Protein AF-A0A160INH3-F1 (afdb_monomer_lite)

Radius of gyration: 14.21 Å; chains: 1; bounding box: 34×17×48 Å

Organism: NCBI:txid1221500

pLDDT: mean 78.57, std 7.37, range [51.19, 90.56]

Structure 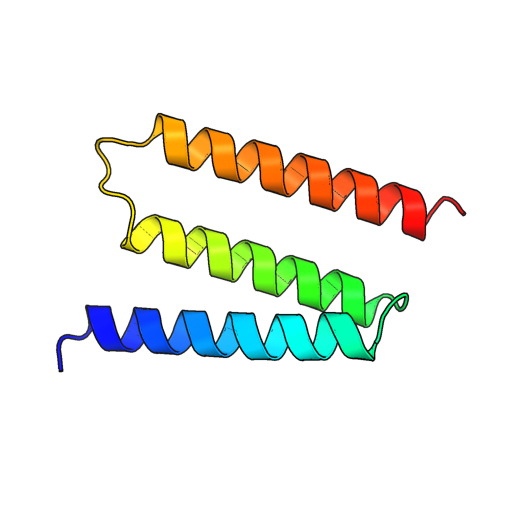(mmCIF, N/CA/C/O backbone):
data_AF-A0A160INH3-F1
#
_entry.id   AF-A0A160INH3-F1
#
loop_
_atom_site.group_PDB
_atom_site.id
_atom_site.type_symbol
_atom_site.label_atom_id
_atom_site.label_alt_id
_atom_site.label_comp_id
_atom_site.label_asym_id
_atom_site.label_entity_id
_atom_site.label_seq_id
_atom_site.pdbx_PDB_ins_code
_atom_site.Cartn_x
_atom_site.Cartn_y
_atom_site.Cartn_z
_atom_site.occupancy
_atom_site.B_iso_or_equiv
_atom_site.auth_seq_id
_atom_site.auth_comp_id
_atom_site.auth_asym_id
_atom_site.auth_atom_id
_atom_site.pdbx_PDB_model_num
ATOM 1 N N . MET A 1 1 ? -1.365 -3.747 26.828 1.00 54.72 1 MET A N 1
ATOM 2 C CA . MET A 1 1 ? -1.410 -3.125 25.482 1.00 54.72 1 MET A CA 1
ATOM 3 C C . MET A 1 1 ? -2.665 -3.609 24.759 1.00 54.72 1 MET A C 1
ATOM 5 O O . MET A 1 1 ? -2.835 -4.814 24.629 1.00 54.72 1 MET A O 1
ATOM 9 N N . ASN A 1 2 ? -3.587 -2.722 24.356 1.00 70.44 2 ASN A N 1
ATOM 10 C CA . ASN A 1 2 ? -4.836 -3.141 23.697 1.00 70.44 2 ASN A CA 1
ATOM 11 C C . ASN A 1 2 ? -4.528 -3.891 22.391 1.00 70.44 2 ASN A C 1
ATOM 13 O O . ASN A 1 2 ? -3.758 -3.387 21.573 1.00 70.44 2 ASN A O 1
ATOM 17 N N . ARG A 1 3 ? -5.166 -5.052 22.166 1.00 75.56 3 ARG A N 1
ATOM 18 C CA . ARG A 1 3 ? -4.970 -5.903 20.966 1.00 75.56 3 ARG A CA 1
ATOM 19 C C . ARG A 1 3 ? -5.099 -5.122 19.648 1.00 75.56 3 ARG A C 1
ATOM 21 O O . ARG A 1 3 ? -4.453 -5.450 18.659 1.00 75.56 3 ARG A O 1
ATOM 28 N N . PHE A 1 4 ? -5.895 -4.053 19.665 1.00 76.94 4 PHE A N 1
ATOM 29 C CA . PHE A 1 4 ? -6.065 -3.109 18.564 1.00 76.94 4 PHE A CA 1
ATOM 30 C C . PHE A 1 4 ? -4.781 -2.344 18.207 1.00 76.94 4 PHE A C 1
ATOM 32 O O . PHE A 1 4 ? -4.392 -2.312 17.044 1.00 76.94 4 PHE A O 1
ATOM 39 N N . ARG A 1 5 ? -4.087 -1.769 19.202 1.00 77.94 5 ARG A N 1
ATOM 40 C CA . ARG A 1 5 ? -2.832 -1.029 18.974 1.00 77.94 5 ARG A CA 1
ATOM 41 C C . ARG A 1 5 ? -1.743 -1.950 18.428 1.00 77.94 5 ARG A C 1
ATOM 43 O O . ARG A 1 5 ? -1.014 -1.558 17.529 1.00 77.94 5 ARG A O 1
ATOM 50 N N . LEU A 1 6 ? -1.685 -3.185 18.927 1.00 84.44 6 LEU A N 1
ATOM 51 C CA . LEU A 1 6 ? -0.707 -4.187 18.498 1.00 84.44 6 LEU A CA 1
ATOM 52 C C . LEU A 1 6 ? -0.894 -4.585 17.023 1.00 84.44 6 LEU A C 1
ATOM 54 O O . LEU A 1 6 ? 0.078 -4.605 16.276 1.00 84.44 6 LEU A O 1
ATOM 58 N N . ARG A 1 7 ? -2.141 -4.810 16.577 1.00 81.00 7 ARG A N 1
ATOM 59 C CA . ARG A 1 7 ? -2.447 -5.053 15.152 1.00 81.00 7 ARG A CA 1
ATOM 60 C C . ARG A 1 7 ? -2.110 -3.860 14.263 1.00 81.00 7 ARG A C 1
ATOM 62 O O . ARG A 1 7 ? -1.622 -4.051 13.157 1.00 81.00 7 ARG A O 1
ATOM 69 N N . LEU A 1 8 ? -2.369 -2.644 14.738 1.00 84.12 8 LEU A N 1
ATOM 70 C CA . LEU A 1 8 ? -2.120 -1.428 13.966 1.00 84.12 8 LEU A CA 1
ATOM 71 C C . LEU A 1 8 ? -0.617 -1.194 13.752 1.00 84.12 8 LEU A C 1
ATOM 73 O O . LEU A 1 8 ? -0.198 -0.916 12.634 1.00 84.12 8 LEU A O 1
ATOM 77 N N . ILE A 1 9 ? 0.190 -1.393 14.799 1.00 85.00 9 ILE A N 1
ATOM 78 C CA . ILE A 1 9 ? 1.658 -1.337 14.722 1.00 85.00 9 ILE A CA 1
ATOM 79 C C . ILE A 1 9 ? 2.192 -2.427 13.787 1.00 85.00 9 ILE A C 1
ATOM 81 O O . ILE A 1 9 ? 3.034 -2.140 12.942 1.00 85.00 9 ILE A O 1
ATOM 85 N N . TYR A 1 10 ? 1.677 -3.655 13.892 1.00 86.19 10 TYR A N 1
ATOM 86 C CA . TYR A 1 10 ? 2.091 -4.761 13.025 1.00 86.19 10 TYR A CA 1
ATOM 87 C C . TYR A 1 10 ? 1.792 -4.485 11.544 1.00 86.19 10 TYR A C 1
ATOM 89 O O . TYR A 1 10 ? 2.667 -4.651 10.697 1.00 86.19 10 TYR A O 1
ATOM 97 N N . ASN A 1 11 ? 0.593 -3.983 11.230 1.00 84.62 11 ASN A N 1
ATOM 98 C CA . ASN A 1 11 ? 0.240 -3.599 9.863 1.00 84.62 11 ASN A CA 1
ATOM 99 C C . ASN A 1 11 ? 1.129 -2.466 9.336 1.00 84.62 11 ASN A C 1
ATOM 101 O O . ASN A 1 11 ? 1.599 -2.549 8.206 1.00 84.62 11 ASN A O 1
ATOM 105 N N . LEU A 1 12 ? 1.393 -1.434 10.145 1.00 86.38 12 LEU A N 1
ATOM 106 C CA . LEU A 1 12 ? 2.314 -0.352 9.777 1.00 86.38 12 LEU A CA 1
ATOM 107 C C . LEU A 1 12 ? 3.720 -0.873 9.482 1.00 86.38 12 LEU A C 1
ATOM 109 O O . LEU A 1 12 ? 4.330 -0.450 8.505 1.00 86.38 12 LEU A O 1
ATOM 113 N N . PHE A 1 13 ? 4.211 -1.814 10.286 1.00 90.19 13 PHE A N 1
ATOM 114 C CA . PHE A 1 13 ? 5.526 -2.411 10.090 1.00 90.19 13 PHE A CA 1
ATOM 115 C C . PHE A 1 13 ? 5.611 -3.190 8.768 1.00 90.19 13 PHE A C 1
ATOM 117 O O . PHE A 1 13 ? 6.561 -3.011 8.010 1.00 90.19 13 PHE A O 1
ATOM 124 N N . ILE A 1 14 ? 4.580 -3.980 8.441 1.00 86.81 14 ILE A N 1
ATOM 125 C CA . ILE A 1 14 ? 4.490 -4.692 7.156 1.00 86.81 14 ILE A CA 1
ATOM 126 C C . ILE A 1 14 ? 4.470 -3.712 5.980 1.00 86.81 14 ILE A C 1
ATOM 128 O O . ILE A 1 14 ? 5.197 -3.913 5.011 1.00 86.81 14 ILE A O 1
ATOM 132 N N . ILE A 1 15 ? 3.662 -2.648 6.059 1.00 88.56 15 ILE A N 1
ATOM 133 C CA . ILE A 1 15 ? 3.584 -1.620 5.008 1.00 88.56 15 ILE A CA 1
ATOM 134 C C . ILE A 1 15 ? 4.954 -0.982 4.787 1.00 88.56 15 ILE A C 1
ATOM 136 O O . ILE A 1 15 ? 5.357 -0.782 3.645 1.00 88.56 15 ILE A O 1
ATOM 140 N N . LEU A 1 16 ? 5.667 -0.668 5.868 1.00 89.88 16 LEU A N 1
ATOM 141 C CA . LEU A 1 16 ? 6.954 0.011 5.809 1.00 89.88 16 LEU A CA 1
ATOM 142 C C . LEU A 1 16 ? 8.029 -0.877 5.168 1.00 89.88 16 LEU A C 1
ATOM 144 O O . LEU A 1 16 ? 8.756 -0.415 4.293 1.00 89.88 16 LEU A O 1
ATOM 148 N N . ILE A 1 17 ? 8.068 -2.168 5.516 1.00 90.56 17 ILE A N 1
ATOM 149 C CA . ILE A 1 17 ? 8.948 -3.146 4.857 1.00 90.56 17 ILE A CA 1
ATOM 150 C C . ILE A 1 17 ? 8.585 -3.297 3.376 1.00 90.56 17 ILE A C 1
ATOM 152 O O . ILE A 1 17 ? 9.469 -3.270 2.522 1.00 90.56 17 ILE A O 1
ATOM 156 N N . ALA A 1 18 ? 7.296 -3.426 3.056 1.00 86.44 18 ALA A N 1
ATOM 157 C CA . ALA A 1 18 ? 6.834 -3.567 1.679 1.00 86.44 18 ALA A CA 1
ATOM 158 C C . ALA A 1 18 ? 7.186 -2.334 0.828 1.00 86.44 18 ALA A C 1
ATOM 160 O O . ALA A 1 18 ? 7.614 -2.480 -0.313 1.00 86.44 18 ALA A O 1
ATOM 161 N N . LEU A 1 19 ? 7.090 -1.125 1.389 1.00 85.50 19 LEU A N 1
ATOM 162 C CA . LEU A 1 19 ? 7.524 0.103 0.720 1.00 85.50 19 LEU A CA 1
ATOM 163 C C . LEU A 1 19 ? 9.036 0.146 0.496 1.00 85.50 19 LEU A C 1
ATOM 165 O O . LEU A 1 19 ? 9.464 0.547 -0.582 1.00 85.50 19 LEU A O 1
ATOM 169 N N . LEU A 1 20 ? 9.840 -0.282 1.476 1.00 89.00 20 LEU A N 1
ATOM 170 C CA . LEU A 1 20 ? 11.295 -0.353 1.317 1.00 89.00 20 LEU A CA 1
ATOM 171 C C . LEU A 1 20 ? 11.676 -1.318 0.189 1.00 89.00 20 LEU A C 1
ATOM 173 O O . LEU A 1 20 ? 12.434 -0.943 -0.701 1.00 89.00 20 LEU A O 1
ATOM 177 N N . ILE A 1 21 ? 11.102 -2.524 0.171 1.00 86.00 21 ILE A N 1
ATOM 178 C CA . ILE A 1 21 ? 11.330 -3.498 -0.908 1.00 86.00 21 ILE A CA 1
ATOM 179 C C . ILE A 1 21 ? 10.854 -2.928 -2.252 1.00 86.00 21 ILE A C 1
ATOM 181 O O . ILE A 1 21 ? 11.578 -2.995 -3.242 1.00 86.00 21 ILE A O 1
ATOM 185 N N . GLY A 1 22 ? 9.670 -2.314 -2.287 1.00 82.62 22 GLY A N 1
ATOM 186 C CA . GLY A 1 22 ? 9.151 -1.641 -3.476 1.00 82.62 22 GLY A CA 1
ATOM 187 C C . GLY A 1 22 ? 10.121 -0.597 -4.025 1.00 82.62 22 GLY A C 1
ATOM 188 O O . GLY A 1 22 ? 10.405 -0.581 -5.217 1.00 82.62 22 GLY A O 1
ATOM 189 N N . PHE A 1 23 ? 10.687 0.235 -3.155 1.00 84.31 23 PHE A N 1
ATOM 190 C CA . PHE A 1 23 ? 11.613 1.289 -3.550 1.00 84.31 23 PHE A CA 1
ATOM 191 C C . PHE A 1 23 ? 12.953 0.746 -4.065 1.00 84.31 23 PHE A C 1
ATOM 193 O O . PHE A 1 23 ? 13.416 1.172 -5.120 1.00 84.31 23 PHE A O 1
ATOM 200 N N . PHE A 1 24 ? 13.564 -0.214 -3.363 1.00 87.88 24 PHE A N 1
ATOM 201 C CA . PHE A 1 24 ? 14.885 -0.739 -3.734 1.00 87.88 24 PHE A CA 1
ATOM 202 C C . PHE A 1 24 ? 14.881 -1.568 -5.019 1.00 87.88 24 PHE A C 1
ATOM 204 O O . PHE A 1 24 ? 15.879 -1.587 -5.735 1.00 87.88 24 PHE A O 1
ATOM 211 N N . TYR A 1 25 ? 13.777 -2.254 -5.312 1.00 84.81 25 TYR A N 1
ATOM 212 C CA . TYR A 1 25 ? 13.687 -3.166 -6.449 1.00 84.81 25 TYR A CA 1
ATOM 213 C C . TYR A 1 25 ? 12.951 -2.557 -7.651 1.00 84.81 25 TYR A C 1
ATOM 215 O O . TYR A 1 25 ? 12.634 -3.282 -8.593 1.00 84.81 25 TYR A O 1
ATOM 223 N N . PHE A 1 26 ? 12.632 -1.260 -7.649 1.00 80.25 26 PHE A N 1
ATOM 224 C CA . PHE A 1 26 ? 11.946 -0.613 -8.773 1.00 80.25 26 PHE A CA 1
ATOM 225 C C . PHE A 1 26 ? 12.868 -0.492 -10.005 1.00 80.25 26 PHE A C 1
ATOM 227 O O . PHE A 1 26 ? 14.019 -0.094 -9.834 1.00 80.25 26 PHE A O 1
ATOM 234 N N . PRO A 1 27 ? 12.416 -0.790 -11.246 1.00 77.19 27 PRO A N 1
ATOM 235 C CA . PRO A 1 27 ? 11.053 -1.118 -11.688 1.00 77.19 27 PRO A CA 1
ATOM 236 C C . PRO A 1 27 ? 10.801 -2.623 -11.932 1.00 77.19 27 PRO A C 1
ATOM 238 O O . PRO A 1 27 ? 10.150 -3.000 -12.902 1.00 77.19 27 PRO A O 1
ATOM 241 N N . SER A 1 28 ? 11.315 -3.520 -11.088 1.00 83.25 28 SER A N 1
ATOM 242 C CA . SER A 1 28 ? 11.076 -4.965 -11.247 1.00 83.25 28 SER A CA 1
ATOM 243 C C . SER A 1 28 ? 9.638 -5.380 -10.891 1.00 83.25 28 SER A C 1
ATOM 245 O O . SER A 1 28 ? 8.966 -4.725 -10.090 1.00 83.25 28 SER A O 1
ATOM 247 N N . ALA A 1 29 ? 9.192 -6.542 -11.378 1.00 80.19 29 ALA A N 1
ATOM 248 C CA . ALA A 1 29 ? 7.905 -7.136 -10.991 1.00 80.19 29 ALA A CA 1
ATOM 249 C C . ALA A 1 29 ? 7.761 -7.346 -9.466 1.00 80.19 29 ALA A C 1
ATOM 251 O O . ALA A 1 29 ? 6.668 -7.244 -8.907 1.00 80.19 29 ALA A O 1
ATOM 252 N N . GLN A 1 30 ? 8.878 -7.580 -8.766 1.00 79.44 30 GLN A N 1
ATOM 253 C CA . GLN A 1 30 ? 8.903 -7.725 -7.307 1.00 79.44 30 GLN A CA 1
ATOM 254 C C . GLN A 1 30 ? 8.522 -6.414 -6.606 1.00 79.44 30 GLN A C 1
ATOM 256 O O . GLN A 1 30 ? 7.767 -6.433 -5.634 1.00 79.44 30 GLN A O 1
ATOM 261 N N . SER A 1 31 ? 8.980 -5.271 -7.130 1.00 79.62 31 SER A N 1
ATOM 262 C CA . SER A 1 31 ? 8.624 -3.956 -6.587 1.00 79.62 31 SER A CA 1
ATOM 263 C C . SER A 1 31 ? 7.140 -3.637 -6.741 1.00 79.62 31 SER A C 1
ATOM 265 O O . SER A 1 31 ? 6.510 -3.132 -5.815 1.00 79.62 31 SER A O 1
ATOM 267 N N . GLN A 1 32 ? 6.552 -4.010 -7.877 1.00 79.94 32 GLN A N 1
ATOM 268 C CA . GLN A 1 32 ? 5.131 -3.813 -8.157 1.00 79.94 32 GLN A CA 1
ATOM 269 C C . GLN A 1 32 ? 4.259 -4.650 -7.217 1.00 79.94 32 GLN A C 1
ATOM 271 O O . GLN A 1 32 ? 3.276 -4.145 -6.674 1.00 79.94 32 GLN A O 1
ATOM 276 N N . PHE A 1 33 ? 4.652 -5.903 -6.961 1.00 82.38 33 PHE A N 1
ATOM 277 C CA . PHE A 1 33 ? 3.999 -6.740 -5.957 1.00 82.38 33 PHE A CA 1
ATOM 278 C C . PHE A 1 33 ? 4.125 -6.138 -4.551 1.00 82.38 33 PHE A C 1
ATOM 280 O O . PHE A 1 33 ? 3.141 -6.075 -3.814 1.00 82.38 33 PHE A O 1
ATOM 287 N N . ALA A 1 34 ? 5.305 -5.628 -4.190 1.00 84.62 34 ALA A N 1
ATOM 288 C CA . ALA A 1 34 ? 5.532 -4.996 -2.895 1.00 84.62 34 ALA A CA 1
ATOM 289 C C . ALA A 1 34 ? 4.668 -3.731 -2.699 1.00 84.62 34 ALA A C 1
ATOM 291 O O . ALA A 1 34 ? 4.061 -3.563 -1.640 1.00 84.62 34 ALA A O 1
ATOM 292 N N . PHE A 1 35 ? 4.508 -2.896 -3.732 1.00 81.69 35 PHE A N 1
ATOM 293 C CA . PHE A 1 35 ? 3.592 -1.749 -3.702 1.00 81.69 35 PHE A CA 1
ATOM 294 C C . PHE A 1 35 ? 2.115 -2.155 -3.610 1.00 81.69 35 PHE A C 1
ATOM 296 O O . PHE A 1 35 ? 1.323 -1.481 -2.948 1.00 81.69 35 PHE A O 1
ATOM 303 N N . LEU A 1 36 ? 1.727 -3.275 -4.223 1.00 83.44 36 LEU A N 1
ATOM 304 C CA . LEU A 1 36 ? 0.375 -3.821 -4.097 1.00 83.44 36 LEU A CA 1
ATOM 305 C C . LEU A 1 36 ? 0.105 -4.243 -2.642 1.00 83.44 36 LEU A C 1
ATOM 307 O O . LEU A 1 36 ? -0.898 -3.840 -2.044 1.00 83.44 36 LEU A O 1
ATOM 311 N N . VAL A 1 37 ? 1.038 -4.984 -2.036 1.00 85.06 37 VAL A N 1
ATOM 312 C CA . VAL A 1 37 ? 0.966 -5.401 -0.626 1.00 85.06 37 VAL A CA 1
ATOM 313 C C . VAL A 1 37 ? 0.926 -4.191 0.311 1.00 85.06 37 VAL A C 1
ATOM 315 O O . VAL A 1 37 ? 0.093 -4.157 1.223 1.00 85.06 37 VAL A O 1
ATOM 318 N N . SER A 1 38 ? 1.763 -3.173 0.079 1.00 85.25 38 SER A N 1
ATOM 319 C CA . SER A 1 38 ? 1.755 -1.952 0.894 1.00 85.25 38 SER A CA 1
ATOM 320 C C . SER A 1 38 ? 0.419 -1.217 0.783 1.00 85.25 38 SER A C 1
ATOM 322 O O . SER A 1 38 ? -0.112 -0.759 1.792 1.00 85.25 38 SER A O 1
ATOM 324 N N . GLY A 1 39 ? -0.169 -1.175 -0.413 1.00 82.25 39 GLY A N 1
ATOM 325 C CA . GLY A 1 39 ? -1.496 -0.633 -0.680 1.00 82.25 39 GLY A CA 1
ATOM 326 C C . GLY A 1 39 ? -2.618 -1.296 0.104 1.00 82.25 39 GLY A C 1
ATOM 327 O O . GLY A 1 39 ? -3.389 -0.629 0.799 1.00 82.25 39 GLY A O 1
ATOM 328 N N . ILE A 1 40 ? -2.688 -2.628 0.035 1.00 82.81 40 ILE A N 1
ATOM 329 C CA . ILE A 1 40 ? -3.670 -3.419 0.789 1.00 82.81 40 ILE A CA 1
ATOM 330 C C . ILE A 1 40 ? -3.482 -3.199 2.292 1.00 82.81 40 ILE A C 1
ATOM 332 O O . ILE A 1 40 ? -4.457 -2.963 3.012 1.00 82.81 40 ILE A O 1
ATOM 336 N N . GLY A 1 41 ? -2.234 -3.228 2.769 1.00 83.44 41 GLY A N 1
ATOM 337 C CA . GLY A 1 41 ? -1.907 -2.958 4.166 1.00 83.44 41 GLY A CA 1
ATOM 338 C C . GLY A 1 41 ? -2.382 -1.573 4.604 1.00 83.44 41 GLY A C 1
ATOM 339 O O . GLY A 1 41 ? -3.023 -1.436 5.652 1.00 83.44 41 GL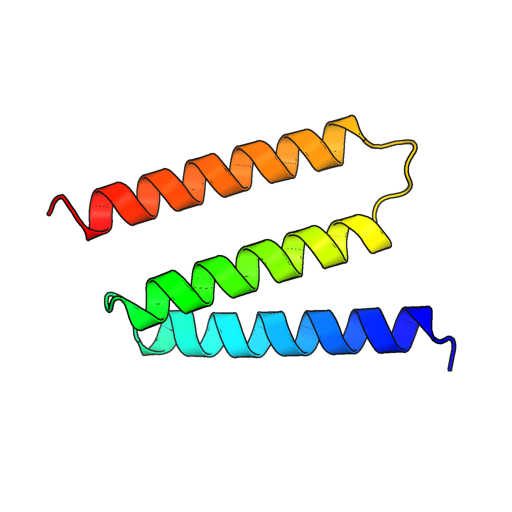Y A O 1
ATOM 340 N N . PHE A 1 42 ? -2.142 -0.549 3.784 1.00 82.69 42 PHE A N 1
ATOM 341 C CA . PHE A 1 42 ? -2.590 0.818 4.046 1.00 82.69 42 PHE A CA 1
ATOM 342 C C . PHE A 1 42 ? -4.115 0.894 4.126 1.00 82.69 42 PHE A C 1
ATOM 344 O O . PHE A 1 42 ? -4.665 1.492 5.051 1.00 82.69 42 PHE A O 1
ATOM 351 N N . PHE A 1 43 ? -4.815 0.206 3.223 1.00 78.88 43 PHE A N 1
ATOM 352 C CA . PHE A 1 43 ? -6.272 0.172 3.210 1.00 78.88 43 PHE A CA 1
ATOM 353 C C . PHE A 1 43 ? -6.872 -0.518 4.443 1.00 78.88 43 PHE A C 1
ATOM 355 O O . PHE A 1 43 ? -7.826 -0.016 5.047 1.00 78.88 43 PHE A O 1
ATOM 362 N N . LEU A 1 44 ? -6.302 -1.652 4.854 1.00 79.31 44 LEU A N 1
ATOM 363 C CA . LEU A 1 44 ? -6.698 -2.339 6.084 1.00 79.31 44 LEU A CA 1
ATOM 364 C C . LEU A 1 44 ? -6.466 -1.447 7.307 1.00 79.31 44 LEU A C 1
ATOM 366 O O . LEU A 1 44 ? -7.319 -1.376 8.189 1.00 79.31 44 LEU A O 1
ATOM 370 N N . THR A 1 45 ? -5.353 -0.713 7.325 1.00 83.38 45 THR A N 1
ATOM 371 C CA . THR A 1 45 ? -4.987 0.211 8.409 1.00 83.38 45 THR A CA 1
ATOM 372 C C . THR A 1 45 ? -5.935 1.410 8.477 1.00 83.38 45 THR A C 1
ATOM 374 O O . THR A 1 45 ? -6.434 1.737 9.554 1.00 83.38 45 THR A O 1
ATOM 377 N N . LEU A 1 46 ? -6.296 1.999 7.333 1.00 78.25 46 LEU A N 1
ATOM 378 C CA . LEU A 1 46 ? -7.336 3.029 7.251 1.00 78.25 46 LEU A CA 1
ATOM 379 C C . LEU A 1 46 ? -8.698 2.509 7.722 1.00 78.25 46 LEU A C 1
ATOM 381 O O . LEU A 1 46 ? -9.440 3.250 8.355 1.00 78.25 46 LEU A O 1
ATOM 385 N N . GLY A 1 47 ? -9.021 1.235 7.483 1.00 72.25 47 GLY A N 1
ATOM 386 C CA . GLY A 1 47 ? -10.237 0.602 8.000 1.00 72.25 47 GLY A CA 1
ATOM 387 C C . GLY A 1 47 ? -10.300 0.507 9.530 1.00 72.25 47 GLY A C 1
ATOM 388 O O . GLY A 1 47 ? -11.397 0.454 10.082 1.00 72.25 47 GLY A O 1
ATOM 389 N N . PHE A 1 48 ? -9.151 0.512 10.212 1.00 73.12 48 PHE A N 1
ATOM 390 C CA . PHE A 1 48 ? -9.081 0.577 11.673 1.00 73.12 48 PHE A CA 1
ATOM 391 C C . PHE A 1 48 ? -9.176 2.018 12.193 1.00 73.12 48 PHE A C 1
ATOM 393 O O . PHE A 1 48 ? -9.797 2.249 13.226 1.00 73.12 48 PHE A O 1
ATOM 400 N N . ILE A 1 49 ? -8.586 2.988 11.490 1.00 76.44 49 ILE A N 1
ATOM 401 C CA . ILE A 1 49 ? -8.525 4.391 11.937 1.00 76.44 49 ILE A CA 1
ATOM 402 C C . ILE A 1 49 ? -9.809 5.159 11.589 1.00 76.44 49 ILE A C 1
ATOM 404 O O . ILE A 1 49 ? -10.274 5.980 12.379 1.00 76.44 49 ILE A O 1
ATOM 408 N N . ILE A 1 50 ? -10.394 4.911 10.413 1.00 75.88 50 ILE A N 1
ATOM 409 C CA . ILE A 1 50 ? -11.578 5.623 9.930 1.00 75.88 50 ILE A CA 1
ATOM 410 C C . ILE A 1 50 ? -12.838 4.966 10.518 1.00 75.88 50 ILE A C 1
ATOM 412 O O . ILE A 1 50 ? -13.152 3.823 10.173 1.00 75.88 50 ILE A O 1
ATOM 416 N N . PRO A 1 51 ? -13.613 5.673 11.363 1.00 67.94 51 PRO A N 1
ATOM 417 C CA . PRO A 1 51 ? -14.862 5.143 11.894 1.00 67.94 51 PRO A CA 1
ATOM 418 C C . PRO A 1 51 ? -15.871 4.884 10.769 1.00 67.94 51 PRO A C 1
ATOM 420 O O . PRO A 1 51 ? -15.925 5.611 9.776 1.00 67.94 51 PRO A O 1
ATOM 423 N N . LYS A 1 52 ? -16.717 3.857 10.946 1.00 66.88 52 LYS A N 1
ATOM 424 C CA . LYS A 1 52 ? -17.698 3.395 9.941 1.00 66.88 52 LYS A CA 1
ATOM 425 C C . LYS A 1 52 ? -18.609 4.505 9.387 1.00 66.88 52 LYS A C 1
ATOM 427 O O . LYS A 1 52 ? -19.086 4.367 8.265 1.00 66.88 52 LYS A O 1
ATOM 432 N N . SER A 1 53 ? -18.813 5.603 10.124 1.00 64.12 53 SER A N 1
ATOM 433 C CA . SER A 1 53 ? -19.593 6.769 9.679 1.00 64.12 53 SER A CA 1
ATOM 434 C C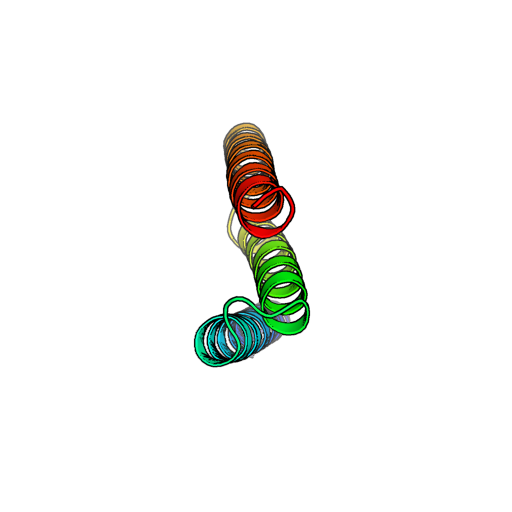 . SER A 1 53 ? -18.977 7.511 8.485 1.00 64.12 53 SER A C 1
ATOM 436 O O . SER A 1 53 ? -19.699 8.156 7.733 1.00 64.12 53 SER A O 1
ATOM 438 N N . LYS A 1 54 ? -17.664 7.386 8.245 1.00 71.69 54 LYS A N 1
ATOM 439 C CA . LYS A 1 54 ? -16.942 8.039 7.137 1.00 71.69 54 LYS A CA 1
ATOM 440 C C . LYS A 1 54 ? -16.670 7.084 5.966 1.00 71.69 54 LYS A C 1
ATOM 442 O O . LYS A 1 54 ? -15.603 7.110 5.350 1.00 71.69 54 LYS A O 1
ATOM 447 N N . ARG A 1 55 ? -17.644 6.227 5.639 1.00 69.50 55 ARG A N 1
ATOM 448 C CA . ARG A 1 55 ? -17.547 5.224 4.560 1.00 69.50 55 ARG A CA 1
ATOM 449 C C . ARG A 1 55 ? -17.213 5.836 3.193 1.00 69.50 55 ARG A C 1
ATOM 451 O O . ARG A 1 55 ? -16.411 5.253 2.469 1.00 69.50 55 ARG A O 1
ATOM 458 N N . ASN A 1 56 ? -17.749 7.018 2.880 1.00 72.94 56 ASN A N 1
ATOM 459 C CA . ASN A 1 56 ? -17.492 7.714 1.611 1.00 72.94 56 ASN A CA 1
ATOM 460 C C . ASN A 1 56 ? -16.012 8.096 1.451 1.00 72.94 56 ASN A C 1
ATOM 462 O O . ASN A 1 56 ? -15.437 7.908 0.385 1.00 72.94 56 ASN A O 1
ATOM 466 N N . LEU A 1 57 ? -15.368 8.539 2.536 1.00 72.12 57 LEU A N 1
ATOM 467 C CA . LEU A 1 57 ? -13.935 8.856 2.574 1.00 72.12 57 LEU A CA 1
ATOM 468 C C . LEU A 1 57 ? -13.074 7.606 2.346 1.00 72.12 57 LEU A C 1
ATOM 470 O O . LEU A 1 57 ? -12.099 7.645 1.600 1.00 72.12 57 LEU A O 1
ATOM 474 N N . ARG A 1 58 ? -13.474 6.475 2.940 1.00 72.81 58 ARG A N 1
ATOM 475 C CA . ARG A 1 58 ? -12.812 5.180 2.734 1.00 72.81 58 ARG A CA 1
ATOM 476 C C . ARG A 1 58 ? -12.933 4.702 1.283 1.00 72.81 58 ARG A C 1
ATOM 478 O O . ARG A 1 58 ? -11.939 4.257 0.723 1.00 72.81 58 ARG A O 1
ATOM 485 N N . MET A 1 59 ? -14.122 4.794 0.684 1.00 72.81 59 MET A N 1
ATOM 486 C CA . MET A 1 59 ? -14.341 4.444 -0.727 1.00 72.81 59 MET A CA 1
ATOM 487 C C . MET A 1 59 ? -13.537 5.346 -1.666 1.00 72.81 59 MET A C 1
ATOM 489 O O . MET A 1 59 ? -12.877 4.828 -2.560 1.00 72.81 59 MET A O 1
ATOM 493 N N . GLY A 1 60 ? -13.522 6.660 -1.422 1.00 76.44 60 GLY A N 1
ATOM 494 C CA . GLY A 1 60 ? -12.737 7.611 -2.214 1.00 76.44 60 GLY A CA 1
ATOM 495 C C . GLY A 1 60 ? -11.243 7.281 -2.217 1.00 76.44 60 GLY A C 1
ATOM 496 O O . GLY A 1 60 ? -10.634 7.211 -3.280 1.00 76.44 60 GLY A O 1
ATOM 497 N N . PHE A 1 61 ? -10.671 6.971 -1.048 1.00 75.75 61 PHE A N 1
ATOM 498 C CA . PHE A 1 61 ? -9.277 6.524 -0.946 1.00 75.75 61 PHE A CA 1
ATOM 499 C C . PHE A 1 61 ? -9.010 5.216 -1.698 1.00 75.75 61 PHE A C 1
ATOM 501 O O . PHE A 1 61 ? -7.963 5.065 -2.318 1.00 75.75 61 PHE A O 1
ATOM 508 N N . MET A 1 62 ? -9.954 4.273 -1.647 1.00 74.56 62 MET A N 1
ATOM 509 C CA . MET A 1 62 ? -9.837 2.979 -2.319 1.00 74.56 62 MET A CA 1
ATOM 510 C C . MET A 1 62 ? -9.798 3.144 -3.841 1.00 74.56 62 MET A C 1
ATOM 512 O O . MET A 1 62 ? -8.933 2.581 -4.504 1.00 74.56 62 MET A O 1
ATOM 516 N N . ILE A 1 63 ? -10.713 3.958 -4.372 1.00 79.75 63 ILE A N 1
ATOM 517 C CA . ILE A 1 63 ? -10.819 4.253 -5.803 1.00 79.75 63 ILE A CA 1
ATOM 518 C C . ILE A 1 63 ? -9.570 4.995 -6.279 1.00 79.75 63 ILE A C 1
ATOM 520 O O . ILE A 1 63 ? -8.979 4.602 -7.282 1.00 79.75 63 ILE A O 1
ATOM 524 N N . ALA A 1 64 ? -9.134 6.018 -5.534 1.00 77.38 64 ALA A N 1
ATOM 525 C CA . ALA A 1 64 ? -7.919 6.759 -5.848 1.00 77.38 64 ALA A CA 1
ATOM 526 C C . ALA A 1 64 ? -6.705 5.824 -5.899 1.00 77.38 64 ALA A C 1
ATOM 528 O O . ALA A 1 64 ? -6.009 5.807 -6.903 1.00 77.38 64 ALA A O 1
ATOM 529 N N . PHE A 1 65 ? -6.507 4.985 -4.876 1.00 79.69 65 PHE A N 1
ATOM 530 C CA . PHE A 1 65 ? -5.393 4.038 -4.831 1.00 79.69 65 PHE A CA 1
ATOM 531 C C . PHE A 1 65 ? -5.387 3.071 -6.025 1.00 79.69 65 PHE A C 1
ATOM 533 O O . PHE A 1 65 ? -4.348 2.885 -6.656 1.00 79.69 65 PHE A O 1
ATOM 540 N N . PHE A 1 66 ? -6.537 2.478 -6.364 1.00 77.44 66 PHE A N 1
ATOM 541 C CA . PHE A 1 66 ? -6.644 1.573 -7.511 1.00 77.44 66 PHE A CA 1
ATOM 542 C C . PHE A 1 66 ? -6.348 2.274 -8.840 1.00 77.44 66 PHE A C 1
ATOM 544 O O . PHE A 1 66 ? -5.680 1.685 -9.691 1.00 77.44 66 PHE A O 1
ATOM 551 N N . LEU A 1 67 ? -6.802 3.519 -9.014 1.00 79.69 67 LEU A N 1
ATOM 552 C CA . LEU A 1 67 ? -6.504 4.324 -10.200 1.00 79.69 67 LEU A CA 1
ATOM 553 C C . LEU A 1 67 ? -5.004 4.600 -10.325 1.00 79.69 67 LEU A C 1
ATOM 555 O O . LEU A 1 67 ? -4.429 4.314 -11.373 1.00 79.69 67 LEU A O 1
ATOM 559 N N . THR A 1 68 ? -4.349 5.086 -9.263 1.00 77.62 68 THR A N 1
ATOM 560 C CA . THR A 1 68 ? -2.905 5.365 -9.300 1.00 77.62 68 THR A CA 1
ATOM 561 C C . THR A 1 68 ? -2.098 4.091 -9.517 1.00 77.62 68 THR A C 1
ATOM 563 O O . THR A 1 68 ? -1.174 4.087 -10.325 1.00 77.62 68 THR A O 1
ATOM 566 N N . PHE A 1 69 ? -2.461 2.995 -8.845 1.00 75.94 69 PHE A N 1
ATOM 567 C CA . PHE A 1 69 ? -1.792 1.706 -9.009 1.00 75.94 69 PHE A CA 1
ATOM 568 C C . PHE A 1 69 ? -1.919 1.180 -10.444 1.00 75.94 69 PHE A C 1
ATOM 570 O O . PHE A 1 69 ? -0.916 0.811 -11.049 1.00 75.94 69 PHE A O 1
ATOM 577 N N . SER A 1 70 ? -3.127 1.201 -11.014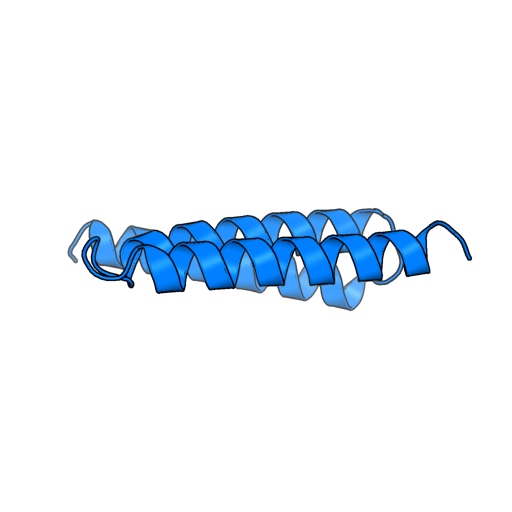 1.00 76.81 70 SER A N 1
ATOM 578 C CA . SER A 1 70 ? -3.372 0.746 -12.390 1.00 76.81 70 SER A CA 1
ATOM 579 C C . SER A 1 70 ? -2.618 1.598 -13.408 1.00 76.81 70 SER A C 1
ATOM 581 O O . SER A 1 70 ? -2.080 1.066 -14.374 1.00 76.81 70 SER A O 1
ATOM 583 N N . MET A 1 71 ? -2.532 2.910 -13.177 1.00 79.12 71 MET A N 1
ATOM 584 C CA . MET A 1 71 ? -1.798 3.829 -14.044 1.00 79.12 71 MET A CA 1
ATOM 585 C C . MET A 1 71 ? -0.286 3.571 -13.994 1.00 79.12 71 MET A C 1
ATOM 587 O O . MET A 1 71 ? 0.347 3.466 -15.041 1.00 79.12 71 MET A O 1
ATOM 591 N N . VAL A 1 72 ? 0.289 3.399 -12.798 1.00 73.50 72 VAL A N 1
ATOM 592 C CA . VAL A 1 72 ? 1.712 3.046 -12.628 1.00 73.50 72 VAL A CA 1
ATOM 593 C C . VAL A 1 72 ? 2.014 1.686 -13.258 1.00 73.50 72 VAL A C 1
ATOM 595 O O . VAL A 1 72 ? 2.998 1.552 -13.980 1.00 73.50 72 VAL A O 1
ATOM 598 N N . PHE A 1 73 ? 1.145 0.696 -13.049 1.00 73.00 73 PHE A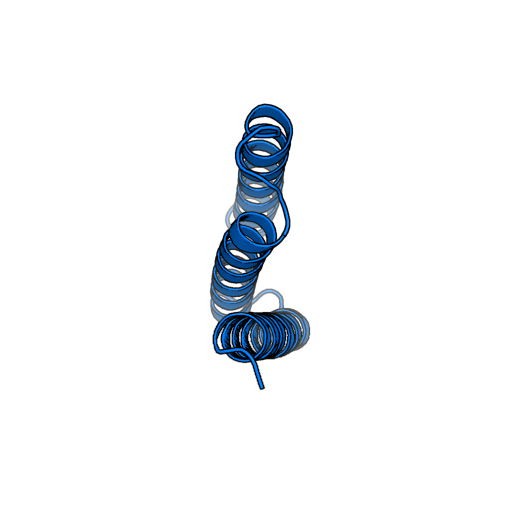 N 1
ATOM 599 C CA . PHE A 1 73 ? 1.278 -0.629 -13.650 1.00 73.00 73 PHE A CA 1
ATOM 600 C C . PHE A 1 73 ? 1.238 -0.567 -15.182 1.00 73.00 73 PHE A C 1
ATOM 602 O O . PHE A 1 73 ? 2.107 -1.135 -15.839 1.00 73.00 73 PHE A O 1
ATOM 609 N N . ALA A 1 74 ? 0.275 0.163 -15.754 1.00 76.56 74 ALA A N 1
ATOM 610 C CA . ALA A 1 74 ? 0.159 0.330 -17.198 1.00 76.56 74 ALA A CA 1
ATOM 611 C C . ALA A 1 74 ? 1.409 0.997 -17.792 1.00 76.56 74 ALA A C 1
ATOM 613 O O . ALA A 1 74 ? 1.9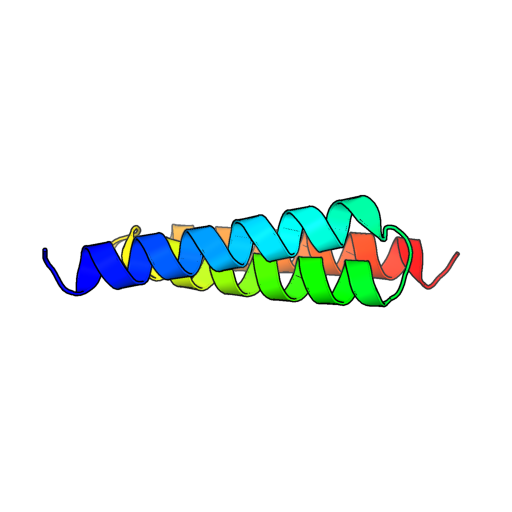44 0.511 -18.783 1.00 76.56 74 ALA A O 1
ATOM 614 N N . ILE A 1 75 ? 1.925 2.055 -17.159 1.00 78.19 75 ILE A N 1
ATOM 615 C CA . ILE A 1 75 ? 3.153 2.730 -17.607 1.00 78.19 75 ILE A CA 1
ATOM 616 C C . ILE A 1 75 ? 4.370 1.797 -17.527 1.00 78.19 75 ILE A C 1
ATOM 618 O O . ILE A 1 75 ? 5.227 1.852 -18.403 1.00 78.19 75 ILE A O 1
ATOM 622 N N . SER A 1 76 ? 4.467 0.957 -16.494 1.00 71.62 76 SER A N 1
ATOM 623 C CA . SER A 1 76 ? 5.602 0.043 -16.327 1.00 71.62 76 SER A CA 1
ATOM 624 C C . SER A 1 76 ? 5.578 -1.182 -17.246 1.00 71.62 76 SER A C 1
ATOM 626 O O . SER A 1 76 ? 6.647 -1.718 -17.505 1.00 71.62 76 SER A O 1
ATOM 628 N N . TYR A 1 77 ? 4.408 -1.651 -17.696 1.00 66.81 77 TYR A N 1
ATOM 629 C CA . TYR A 1 77 ? 4.291 -2.859 -18.533 1.00 66.81 77 TYR A CA 1
ATOM 630 C C . TYR A 1 77 ? 4.078 -2.592 -20.024 1.00 66.81 77 TYR A C 1
ATOM 632 O O . TYR A 1 77 ? 4.418 -3.446 -20.837 1.00 66.81 77 TYR A O 1
ATOM 640 N N . PHE A 1 78 ? 3.486 -1.454 -20.397 1.00 64.56 78 PHE A N 1
ATOM 641 C CA . PHE A 1 78 ? 3.248 -1.095 -21.803 1.00 64.56 78 PHE A CA 1
ATOM 642 C C . PHE A 1 78 ? 4.367 -0.227 -22.405 1.00 64.56 78 PHE A C 1
ATOM 644 O O . PHE A 1 78 ? 4.190 0.340 -23.484 1.00 64.56 78 PHE A O 1
ATOM 651 N N . LYS A 1 79 ? 5.505 -0.115 -21.716 1.00 51.19 79 LYS A N 1
ATOM 652 C CA . LYS A 1 79 ? 6.719 0.562 -22.175 1.00 51.19 79 LYS A CA 1
ATOM 653 C C . LYS A 1 79 ? 7.852 -0.448 -22.273 1.00 51.19 79 LYS A C 1
ATOM 655 O O . LYS A 1 79 ? 8.635 -0.327 -23.237 1.00 51.19 79 LYS A O 1
#

Secondary structure (DSSP, 8-state):
--HHHHHHHHHHHHHHHHHHHHHHTTTSHHHHHHHHHHHHHHHHHHHHHS-GGGHHHHHHHHHHHHHHHHHHHHHHH--

Foldseek 3Di:
DPPLVVVLVVLVVLLVVLCVQLVVPPPDPSNLVSLVSNLVSVLVNCVSVPPPVPVVVSVVSVVVSVVVSVVVVCVSPVD

Sequence (79 aa):
MNRFRLRLIYNLFIILIALLIGFFYFPSAQSQFAFLVSGIGFFLTLGFIIPKSKRNLRMGFMIAFFLTFSMVFAISYFK